Protein AF-A0A534XN29-F1 (afdb_monomer_lite)

Radius of gyration: 13.64 Å; chains: 1; bounding box: 28×29×39 Å

Sequence (103 aa):
MDLVVLIGLPASGKSSFHRARYAGTHVHVSKDLLGRAQRKNEKQMRLVEDALRSGRSVVVDNTNPRRADRAPLIEVARRLGATSTGILVTASIADCLRRNAAR

pLDDT: mean 93.31, std 5.64, range [70.94, 98.31]

Structure (mmCIF, N/CA/C/O backbone):
data_AF-A0A534XN29-F1
#
_entry.id   AF-A0A534XN29-F1
#
loop_
_atom_site.group_PDB
_atom_site.id
_atom_site.type_symbol
_atom_site.label_atom_id
_atom_site.label_alt_id
_atom_site.label_comp_id
_atom_site.label_asym_id
_atom_site.label_entity_id
_atom_site.label_seq_id
_atom_site.pdbx_PDB_ins_code
_atom_site.Cartn_x
_atom_site.Cartn_y
_atom_site.Cartn_z
_atom_site.occupancy
_atom_site.B_iso_or_equiv
_atom_site.auth_seq_id
_atom_site.auth_comp_id
_atom_site.auth_asym_id
_atom_site.auth_atom_id
_atom_site.pdbx_PDB_model_num
ATOM 1 N N . MET A 1 1 ? -12.086 -3.992 9.827 1.00 94.75 1 MET A N 1
ATOM 2 C CA . MET A 1 1 ? -11.443 -2.977 8.966 1.00 94.75 1 MET A CA 1
ATOM 3 C C . MET A 1 1 ? -10.076 -3.490 8.591 1.00 94.75 1 MET A C 1
ATOM 5 O O . MET A 1 1 ? -9.420 -4.052 9.462 1.00 94.75 1 MET A O 1
ATOM 9 N N . ASP A 1 2 ? -9.646 -3.251 7.356 1.00 97.00 2 ASP A N 1
ATOM 10 C CA . ASP A 1 2 ? -8.381 -3.777 6.844 1.00 97.00 2 ASP A CA 1
ATOM 11 C C . ASP A 1 2 ? -7.475 -2.659 6.319 1.00 97.00 2 ASP A C 1
ATOM 13 O O . ASP A 1 2 ? -7.933 -1.694 5.704 1.00 97.00 2 ASP A O 1
ATOM 17 N N . LEU A 1 3 ? -6.173 -2.819 6.534 1.00 98.31 3 LEU A N 1
ATOM 18 C CA . LEU A 1 3 ? -5.110 -2.081 5.869 1.00 98.31 3 LEU A CA 1
ATOM 19 C C . LEU A 1 3 ? -4.336 -3.048 4.971 1.00 98.31 3 LEU A C 1
ATOM 21 O O . LEU A 1 3 ? -3.585 -3.897 5.453 1.00 98.31 3 LEU A O 1
ATOM 25 N N . VAL A 1 4 ? -4.449 -2.865 3.662 1.00 98.19 4 VAL A N 1
ATOM 26 C CA . VAL A 1 4 ? -3.677 -3.607 2.665 1.00 98.19 4 VAL A CA 1
ATOM 27 C C . VAL A 1 4 ? -2.494 -2.762 2.203 1.00 98.19 4 VAL A C 1
ATOM 29 O O . VAL A 1 4 ? -2.660 -1.631 1.754 1.00 98.19 4 VAL A O 1
ATOM 32 N N . VAL A 1 5 ? -1.282 -3.306 2.266 1.00 97.62 5 VAL A N 1
ATOM 33 C CA . VAL A 1 5 ? -0.065 -2.659 1.758 1.00 97.62 5 VAL A CA 1
ATOM 34 C C . VAL A 1 5 ? 0.439 -3.444 0.555 1.00 97.62 5 VAL A C 1
ATOM 36 O O . VAL A 1 5 ? 0.934 -4.563 0.701 1.00 97.62 5 VAL A O 1
ATOM 39 N N . LEU A 1 6 ? 0.336 -2.854 -0.637 1.00 96.38 6 LEU A N 1
ATOM 40 C CA . LEU A 1 6 ? 0.930 -3.433 -1.839 1.00 96.38 6 LEU A CA 1
ATOM 41 C C . LEU A 1 6 ? 2.440 -3.169 -1.839 1.00 96.38 6 LEU A C 1
ATOM 43 O O . LEU A 1 6 ? 2.903 -2.083 -1.475 1.00 96.38 6 LEU A O 1
ATOM 47 N N . ILE A 1 7 ? 3.207 -4.187 -2.225 1.00 95.12 7 ILE A N 1
ATOM 48 C CA . ILE A 1 7 ? 4.671 -4.198 -2.229 1.00 95.12 7 ILE A CA 1
ATOM 49 C C . ILE A 1 7 ? 5.136 -4.712 -3.591 1.00 95.12 7 ILE A C 1
ATOM 51 O O . ILE A 1 7 ? 4.600 -5.690 -4.107 1.00 95.12 7 ILE A O 1
ATOM 55 N N . GLY A 1 8 ? 6.133 -4.066 -4.191 1.00 92.44 8 GLY A N 1
ATOM 56 C CA . GLY A 1 8 ? 6.719 -4.524 -5.454 1.00 92.44 8 GLY A CA 1
ATOM 57 C C . GLY 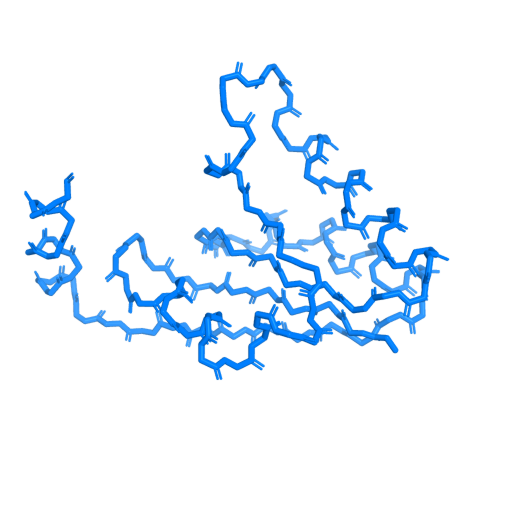A 1 8 ? 7.245 -3.393 -6.328 1.00 92.44 8 GLY A C 1
ATOM 58 O O . GLY A 1 8 ? 6.908 -2.220 -6.130 1.00 92.44 8 GLY A O 1
ATOM 59 N N . LEU A 1 9 ? 8.055 -3.749 -7.327 1.00 91.94 9 LEU A N 1
ATOM 60 C CA . LEU A 1 9 ? 8.690 -2.799 -8.246 1.00 91.94 9 LEU A CA 1
ATOM 61 C C . LEU A 1 9 ? 7.669 -1.902 -8.966 1.00 91.94 9 LEU A C 1
ATOM 63 O O . LEU A 1 9 ? 6.529 -2.322 -9.197 1.00 91.94 9 LEU A O 1
ATOM 67 N N . PRO A 1 10 ? 8.032 -0.666 -9.353 1.00 90.25 10 PRO A N 1
ATOM 68 C CA . PRO A 1 10 ? 7.253 0.087 -10.333 1.00 90.25 10 PRO A CA 1
ATOM 69 C C . PRO A 1 10 ? 6.936 -0.786 -11.556 1.00 90.25 10 PRO A C 1
ATOM 71 O O . PRO A 1 10 ? 7.728 -1.643 -11.936 1.00 90.25 10 PRO A O 1
ATOM 74 N N . ALA A 1 11 ? 5.739 -0.620 -12.120 1.00 90.81 11 ALA A N 1
ATOM 75 C CA . ALA A 1 11 ? 5.244 -1.424 -13.242 1.00 90.81 11 ALA A CA 1
ATOM 76 C C . ALA A 1 11 ? 5.145 -2.959 -13.014 1.00 90.81 11 ALA A C 1
ATOM 78 O O . ALA A 1 11 ? 4.842 -3.701 -13.953 1.00 90.81 11 ALA A O 1
ATOM 79 N N . SER A 1 12 ? 5.264 -3.450 -11.770 1.00 93.12 12 SER A N 1
ATOM 80 C CA . SER A 1 12 ? 5.050 -4.875 -11.456 1.00 93.12 12 SER A CA 1
ATOM 81 C C . SER A 1 12 ? 3.589 -5.336 -11.554 1.00 93.12 12 SER A C 1
ATOM 83 O O . SER A 1 12 ? 3.325 -6.532 -11.546 1.00 93.12 12 SER A O 1
ATOM 85 N N . GLY A 1 13 ? 2.636 -4.405 -11.677 1.00 92.62 13 GLY A N 1
ATOM 86 C CA . GLY A 1 13 ? 1.203 -4.702 -11.803 1.00 92.62 13 GLY A CA 1
ATOM 87 C C . GLY A 1 13 ? 0.353 -4.372 -10.572 1.00 92.62 13 GLY A C 1
ATOM 88 O O . GLY A 1 13 ? -0.853 -4.589 -10.610 1.00 92.62 13 GLY A O 1
ATOM 89 N N . LYS A 1 14 ? 0.933 -3.792 -9.510 1.00 93.44 14 LYS A N 1
ATOM 90 C CA . LYS A 1 14 ? 0.216 -3.424 -8.268 1.00 93.44 14 LYS A CA 1
ATOM 91 C C . LYS A 1 14 ? -1.073 -2.632 -8.498 1.00 93.44 14 LYS A C 1
ATOM 93 O O . LYS A 1 14 ? -2.120 -3.034 -8.009 1.00 93.44 14 LYS A O 1
ATOM 98 N N . SER A 1 15 ? -1.038 -1.571 -9.304 1.00 89.38 15 SER A N 1
ATOM 99 C CA . SER A 1 15 ? -2.236 -0.759 -9.561 1.00 89.38 15 SER A CA 1
ATOM 100 C C . SER A 1 15 ? -3.310 -1.513 -10.351 1.00 89.38 15 SER A C 1
ATOM 102 O O . SER A 1 15 ? -4.499 -1.267 -10.165 1.00 89.38 15 SER A O 1
ATOM 104 N N . SER A 1 16 ? -2.919 -2.458 -11.214 1.00 92.75 16 SER A N 1
ATOM 105 C CA . SER A 1 16 ? -3.873 -3.354 -11.882 1.00 92.75 16 SER A CA 1
ATOM 106 C C . SER A 1 16 ? -4.497 -4.330 -10.886 1.00 92.75 16 SER A C 1
ATOM 108 O O . SER A 1 16 ? -5.710 -4.514 -10.896 1.00 92.75 16 SER A O 1
ATOM 110 N N . PHE A 1 17 ? -3.691 -4.888 -9.981 1.00 94.62 17 PHE A N 1
ATOM 111 C CA . PHE A 1 17 ? -4.165 -5.748 -8.898 1.00 94.62 17 PHE A CA 1
ATOM 112 C C . PHE A 1 17 ? -5.126 -5.008 -7.954 1.00 94.62 17 PHE A C 1
ATOM 114 O O . PHE A 1 17 ? -6.195 -5.522 -7.634 1.00 94.62 17 PHE A O 1
ATOM 121 N N . HIS A 1 18 ? -4.800 -3.764 -7.588 1.00 94.69 18 HIS A N 1
ATOM 122 C CA . HIS A 1 18 ? -5.688 -2.874 -6.845 1.00 94.69 18 HIS A CA 1
ATOM 123 C C . HIS A 1 18 ? -7.053 -2.737 -7.528 1.00 94.69 18 HIS A C 1
ATOM 125 O O . HIS A 1 18 ? -8.081 -2.992 -6.903 1.00 94.69 18 HIS A O 1
ATOM 131 N N . ARG A 1 19 ? -7.071 -2.376 -8.818 1.00 94.12 19 ARG A N 1
ATOM 132 C CA . ARG A 1 19 ? -8.327 -2.206 -9.561 1.00 94.12 19 ARG A CA 1
ATOM 133 C C . ARG A 1 19 ? -9.163 -3.481 -9.585 1.00 94.12 19 ARG A C 1
ATOM 135 O O . ARG A 1 19 ? -10.369 -3.405 -9.397 1.00 94.12 19 ARG A O 1
ATOM 142 N N . ALA A 1 20 ? -8.520 -4.632 -9.769 1.00 95.94 20 ALA A N 1
ATOM 143 C CA . ALA A 1 20 ? -9.206 -5.916 -9.844 1.00 95.94 20 ALA A CA 1
ATOM 144 C C . ALA A 1 20 ? -9.801 -6.376 -8.502 1.00 95.94 20 ALA A C 1
ATOM 146 O O . ALA A 1 20 ? -10.793 -7.101 -8.501 1.00 95.94 20 ALA A O 1
ATOM 147 N N . ARG A 1 21 ? -9.202 -6.000 -7.362 1.00 96.00 21 ARG A N 1
ATOM 148 C CA . ARG A 1 21 ? -9.566 -6.579 -6.056 1.00 96.00 21 ARG A CA 1
ATOM 149 C C . ARG A 1 21 ? -10.151 -5.600 -5.042 1.00 96.00 21 ARG A C 1
ATOM 151 O O . ARG A 1 21 ? -10.877 -6.041 -4.154 1.00 96.00 21 ARG A O 1
ATOM 158 N N . TYR A 1 22 ? -9.850 -4.307 -5.165 1.00 96.38 22 TYR A N 1
ATOM 159 C CA . TYR A 1 22 ? -10.044 -3.340 -4.081 1.00 96.38 22 TYR A CA 1
ATOM 160 C C . TYR A 1 22 ? -10.719 -2.018 -4.469 1.00 96.38 22 TYR A C 1
ATOM 162 O O . TYR A 1 22 ? -11.198 -1.331 -3.573 1.00 96.38 22 TYR A O 1
ATOM 170 N N . ALA A 1 23 ? -10.832 -1.671 -5.757 1.00 93.38 23 ALA A N 1
ATOM 171 C CA . ALA A 1 23 ? -11.344 -0.359 -6.188 1.00 93.38 23 ALA A CA 1
ATOM 172 C C . ALA A 1 23 ? -12.764 -0.003 -5.696 1.00 93.38 23 ALA A C 1
ATOM 174 O O . ALA A 1 23 ? -13.089 1.176 -5.613 1.00 93.38 23 ALA A O 1
ATOM 175 N N . GLY A 1 24 ? -13.596 -0.995 -5.363 1.00 94.25 24 GLY A N 1
ATOM 176 C CA . GLY A 1 24 ? -14.941 -0.786 -4.808 1.00 94.25 24 GLY A CA 1
ATOM 177 C C . GLY A 1 24 ? -15.072 -1.059 -3.308 1.00 94.25 24 GLY A C 1
ATOM 178 O O . GLY A 1 24 ? -16.152 -0.887 -2.756 1.00 94.25 24 GLY A O 1
ATOM 179 N N . THR A 1 25 ? -14.011 -1.522 -2.643 1.00 96.25 25 THR A N 1
ATOM 180 C CA . THR A 1 25 ? -14.082 -2.009 -1.252 1.00 96.25 25 THR A CA 1
ATOM 181 C C . THR A 1 25 ? -13.120 -1.299 -0.310 1.00 96.25 25 THR A C 1
ATOM 183 O O . THR A 1 25 ? -13.348 -1.292 0.896 1.00 96.25 25 THR A O 1
ATOM 186 N N . HIS A 1 26 ? -12.042 -0.712 -0.834 1.00 97.81 26 HIS A N 1
ATOM 187 C CA . HIS A 1 26 ? -11.026 -0.031 -0.042 1.00 97.81 26 HIS A CA 1
ATOM 188 C C . HIS A 1 26 ? -10.799 1.379 -0.574 1.00 97.81 26 HIS A C 1
ATOM 190 O O . HIS A 1 26 ? -10.804 1.622 -1.780 1.00 97.81 26 HIS A O 1
ATOM 196 N N . VAL A 1 27 ? -10.520 2.309 0.334 1.00 97.00 27 VAL A N 1
ATOM 197 C CA . VAL A 1 27 ? -10.007 3.626 -0.037 1.00 97.00 27 VAL A CA 1
ATOM 198 C C . VAL A 1 27 ? -8.607 3.449 -0.622 1.00 97.00 27 VAL A C 1
ATOM 200 O O . VAL A 1 27 ? -7.707 2.930 0.044 1.00 97.00 27 VAL A O 1
ATOM 203 N N . HIS A 1 28 ? -8.418 3.884 -1.866 1.00 96.62 28 HIS A N 1
ATOM 204 C CA . HIS A 1 28 ? -7.123 3.836 -2.542 1.00 96.62 28 HIS A CA 1
ATOM 205 C C . HIS A 1 28 ? -6.247 5.013 -2.119 1.00 96.62 28 HIS A C 1
ATOM 207 O O . HIS A 1 28 ? -6.592 6.171 -2.346 1.00 96.62 28 HIS A O 1
ATOM 213 N N . VAL A 1 29 ? -5.088 4.719 -1.531 1.00 95.50 29 VAL A N 1
ATOM 214 C CA . VAL A 1 29 ? -4.092 5.726 -1.160 1.00 95.50 29 VAL A CA 1
ATOM 215 C C . VAL A 1 29 ? -2.778 5.432 -1.883 1.00 95.50 29 VAL A C 1
ATOM 217 O O . VAL A 1 29 ? -2.171 4.377 -1.712 1.00 95.50 29 VAL A O 1
ATOM 220 N N . SER A 1 30 ? -2.299 6.389 -2.676 1.00 92.31 30 SER A N 1
ATOM 221 C CA . SER A 1 30 ? -1.020 6.296 -3.389 1.00 92.31 30 SER A CA 1
ATOM 222 C C . SER A 1 30 ? -0.347 7.662 -3.460 1.00 92.31 30 SER A C 1
ATOM 224 O O . SER A 1 30 ? -1.013 8.670 -3.694 1.00 92.31 30 SER A O 1
ATOM 226 N N . LYS A 1 31 ? 0.980 7.713 -3.286 1.00 88.81 31 LYS A N 1
ATOM 227 C CA . LYS A 1 31 ? 1.767 8.958 -3.379 1.00 88.81 31 LYS A CA 1
ATOM 228 C C . LYS A 1 31 ? 1.783 9.540 -4.789 1.00 88.81 31 LYS A C 1
ATOM 230 O O . LYS A 1 31 ? 2.035 10.742 -4.933 1.00 88.81 31 LYS A O 1
ATOM 235 N N . ASP A 1 32 ? 1.507 8.713 -5.793 1.00 85.94 32 ASP A N 1
ATOM 236 C CA . ASP A 1 32 ? 1.413 9.126 -7.193 1.00 85.94 32 ASP A CA 1
ATOM 237 C C . ASP A 1 32 ? 0.167 9.997 -7.414 1.00 85.94 32 ASP A C 1
ATOM 239 O O . ASP A 1 32 ? 0.214 10.971 -8.162 1.00 85.94 32 ASP A O 1
ATOM 243 N N . LEU A 1 33 ? -0.909 9.742 -6.658 1.00 86.19 33 LEU A N 1
ATOM 244 C CA . LEU A 1 33 ? -2.145 10.532 -6.685 1.00 86.19 33 LEU A CA 1
ATOM 245 C C . LEU A 1 33 ? -2.048 11.845 -5.887 1.00 86.19 33 LEU A C 1
ATOM 247 O O . LEU A 1 33 ? -2.917 12.705 -5.998 1.00 86.19 33 LEU A O 1
ATOM 251 N N . LEU A 1 34 ? -0.997 12.034 -5.078 1.00 83.62 34 LEU A N 1
ATOM 252 C CA . LEU A 1 34 ? -0.843 13.215 -4.214 1.00 83.62 34 LEU A CA 1
ATOM 253 C C . LEU A 1 34 ? -0.174 14.420 -4.906 1.00 83.62 34 LEU A C 1
ATOM 255 O O . LEU A 1 34 ? 0.062 15.436 -4.247 1.00 83.62 34 LEU A O 1
ATOM 259 N N . GLY A 1 35 ? 0.136 14.340 -6.206 1.00 76.75 35 GLY A N 1
ATOM 260 C CA . GLY A 1 35 ? 0.724 15.446 -6.979 1.00 76.75 35 GLY A CA 1
ATOM 261 C C . GLY A 1 35 ? 2.105 15.881 -6.467 1.00 76.75 35 GLY A C 1
ATOM 262 O O . GLY A 1 35 ? 2.833 15.076 -5.895 1.00 76.75 35 GLY A O 1
ATOM 263 N N . ARG A 1 36 ? 2.503 17.151 -6.643 1.00 76.00 36 ARG A N 1
ATOM 264 C CA . ARG A 1 36 ? 3.766 17.721 -6.104 1.00 76.00 36 ARG A CA 1
ATOM 265 C C . ARG A 1 36 ? 3.617 18.269 -4.675 1.00 76.00 36 ARG A C 1
ATOM 267 O O . ARG A 1 36 ? 4.186 19.302 -4.338 1.00 76.00 36 ARG A O 1
ATOM 274 N N . ALA A 1 37 ? 2.826 17.612 -3.831 1.00 72.56 37 ALA A N 1
ATOM 275 C CA . ALA A 1 37 ? 2.648 18.065 -2.456 1.00 72.56 37 ALA A CA 1
ATOM 276 C C . ALA A 1 37 ? 3.973 18.023 -1.672 1.00 72.56 37 ALA A C 1
ATOM 278 O O . ALA A 1 37 ? 4.678 17.009 -1.679 1.00 72.56 37 ALA A O 1
ATOM 279 N N . GLN A 1 38 ? 4.264 19.099 -0.937 1.00 70.94 38 GLN A N 1
ATOM 280 C CA . GLN A 1 38 ? 5.227 19.054 0.162 1.00 70.94 38 GLN A CA 1
ATOM 281 C C . GLN A 1 38 ? 4.756 17.999 1.176 1.00 70.94 38 GLN A C 1
ATOM 283 O O . GLN A 1 38 ? 3.555 17.856 1.409 1.00 70.94 38 GLN A O 1
ATOM 288 N N . ARG A 1 39 ? 5.687 17.240 1.769 1.00 86.19 39 ARG A N 1
ATOM 289 C CA . ARG A 1 39 ? 5.388 16.261 2.837 1.00 86.19 39 ARG A CA 1
ATOM 290 C C . ARG A 1 39 ? 4.397 15.147 2.436 1.00 86.19 39 ARG A C 1
ATOM 292 O O . ARG A 1 39 ? 3.512 14.771 3.204 1.00 86.19 39 ARG A O 1
ATOM 299 N N . LYS A 1 40 ? 4.572 14.547 1.247 1.00 88.50 40 LYS A N 1
ATOM 300 C CA . LYS A 1 40 ? 3.736 13.423 0.750 1.00 88.50 40 LYS A CA 1
ATOM 301 C C . LYS A 1 40 ? 3.538 12.289 1.760 1.00 88.50 40 LYS A C 1
ATOM 303 O O . LYS A 1 40 ? 2.459 11.707 1.813 1.00 88.50 40 LYS A O 1
ATOM 308 N N . ASN A 1 41 ? 4.573 11.970 2.538 1.00 89.19 41 ASN A N 1
ATOM 309 C CA . ASN A 1 41 ? 4.509 10.918 3.551 1.00 89.19 41 ASN A CA 1
ATOM 310 C C . ASN A 1 41 ? 3.476 11.250 4.634 1.00 89.19 41 ASN A C 1
ATOM 312 O O . ASN A 1 41 ? 2.617 10.425 4.918 1.00 89.19 41 ASN A O 1
ATOM 316 N N . GLU A 1 42 ? 3.507 12.467 5.178 1.00 91.81 42 GLU A N 1
ATOM 317 C CA . GLU A 1 42 ? 2.543 12.907 6.192 1.00 91.81 42 GLU A CA 1
ATOM 318 C C . GLU A 1 42 ? 1.119 12.915 5.638 1.00 91.81 42 GLU A C 1
ATOM 320 O O . GLU A 1 42 ? 0.198 12.437 6.294 1.00 91.81 42 GLU A O 1
ATOM 325 N N . LYS A 1 43 ? 0.934 13.407 4.406 1.00 92.94 43 LYS A N 1
ATOM 326 C CA . LYS A 1 43 ? -0.387 13.431 3.765 1.00 92.94 43 LYS A CA 1
ATOM 327 C C . LYS A 1 43 ? -0.938 12.021 3.546 1.00 92.94 43 LYS A C 1
ATOM 329 O O . LYS A 1 43 ? -2.106 11.782 3.827 1.00 92.94 43 LYS A O 1
ATOM 334 N N . GLN A 1 44 ? -0.103 11.084 3.095 1.00 95.25 44 GLN A N 1
ATOM 335 C CA . GLN A 1 44 ? -0.488 9.678 2.990 1.00 95.25 44 GLN A CA 1
ATOM 336 C C . GLN A 1 44 ? -0.923 9.121 4.348 1.00 95.25 44 GLN A C 1
ATOM 338 O O . GLN A 1 44 ? -1.971 8.491 4.430 1.00 95.25 44 GLN A O 1
ATOM 343 N N . MET A 1 45 ? -0.128 9.346 5.398 1.00 96.00 45 MET A N 1
ATOM 344 C CA . MET A 1 45 ? -0.438 8.830 6.732 1.00 96.00 45 MET A CA 1
ATOM 345 C C . MET A 1 45 ? -1.765 9.377 7.258 1.00 96.00 45 MET A C 1
ATOM 347 O O . MET A 1 45 ? -2.565 8.597 7.766 1.00 96.00 45 MET A O 1
ATOM 351 N N . ARG A 1 46 ? -2.036 10.674 7.060 1.00 95.94 46 ARG A N 1
ATOM 352 C CA . ARG A 1 46 ? -3.327 11.284 7.418 1.00 95.94 46 ARG A CA 1
ATOM 353 C C . ARG A 1 46 ? -4.487 10.634 6.670 1.00 95.94 46 ARG A C 1
ATOM 355 O O . ARG A 1 46 ? -5.440 10.217 7.304 1.00 95.94 46 ARG A O 1
ATOM 362 N N . LEU A 1 47 ? -4.374 10.452 5.352 1.00 96.88 47 LEU A N 1
ATOM 363 C CA . LEU A 1 47 ? -5.427 9.805 4.557 1.00 96.88 47 LEU A CA 1
ATOM 364 C C . LEU A 1 47 ? -5.717 8.369 5.010 1.00 96.88 47 LEU A C 1
ATOM 366 O O . LEU A 1 47 ? -6.876 7.964 5.054 1.00 96.88 47 LEU A O 1
ATOM 370 N N . VAL A 1 48 ? -4.675 7.604 5.347 1.00 97.75 48 VAL A N 1
ATOM 371 C CA . VAL A 1 48 ? -4.824 6.241 5.878 1.00 97.75 48 VAL A CA 1
ATOM 372 C C . VAL A 1 48 ? -5.527 6.273 7.234 1.00 97.75 48 VAL A C 1
ATOM 374 O O . VAL A 1 48 ? -6.489 5.539 7.443 1.00 97.75 48 VAL A O 1
ATOM 377 N N . GLU A 1 49 ? -5.070 7.130 8.145 1.00 98.06 49 GLU A N 1
ATOM 378 C CA . GLU A 1 49 ? -5.641 7.257 9.484 1.00 98.06 49 GLU A CA 1
ATOM 379 C C . GLU A 1 49 ? -7.098 7.733 9.455 1.00 98.06 49 GLU A C 1
ATOM 381 O O . GLU A 1 49 ? -7.939 7.130 10.116 1.00 98.06 49 GLU A O 1
ATOM 386 N N . ASP A 1 50 ? -7.418 8.758 8.667 1.00 98.12 50 ASP A N 1
ATOM 387 C CA . ASP A 1 50 ? -8.772 9.302 8.553 1.00 98.12 50 ASP A CA 1
ATOM 388 C C . ASP A 1 50 ? -9.741 8.264 7.971 1.00 98.12 50 ASP A C 1
ATOM 390 O O . ASP A 1 50 ? -10.863 8.106 8.457 1.00 98.12 50 ASP A O 1
ATOM 394 N N . ALA A 1 51 ? -9.306 7.504 6.961 1.00 97.88 51 ALA A N 1
ATOM 395 C CA . ALA A 1 51 ? -10.113 6.434 6.389 1.00 97.88 51 ALA A CA 1
ATOM 396 C C . ALA A 1 51 ? -10.396 5.326 7.418 1.00 97.88 51 ALA A C 1
ATOM 398 O O . ALA A 1 51 ? -11.562 4.979 7.621 1.00 97.88 51 ALA A O 1
ATOM 399 N N . LEU A 1 52 ? -9.372 4.855 8.134 1.00 98.19 52 LEU A N 1
ATOM 400 C CA . LEU A 1 52 ? -9.540 3.838 9.174 1.00 98.19 52 LEU A CA 1
ATOM 401 C C . LEU A 1 52 ? -10.399 4.343 10.346 1.00 98.19 52 LEU A C 1
ATOM 403 O O . LEU A 1 52 ? -11.300 3.638 10.785 1.00 98.19 52 LEU A O 1
ATOM 407 N N . ARG A 1 53 ? -10.210 5.585 10.813 1.00 98.06 53 ARG A N 1
ATOM 408 C CA . ARG A 1 53 ? -11.071 6.196 11.848 1.00 98.06 53 ARG A CA 1
ATOM 409 C C . ARG A 1 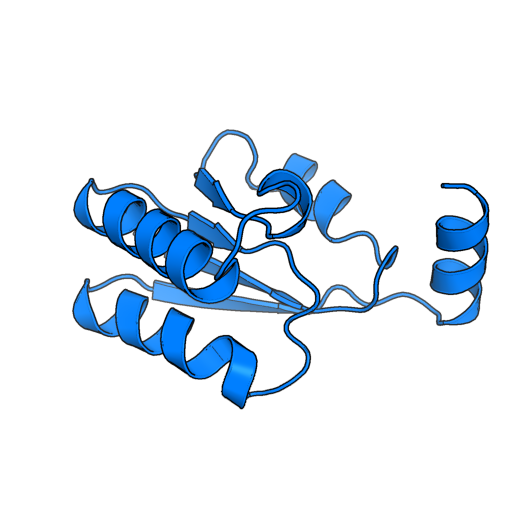53 ? -12.534 6.274 11.418 1.00 98.06 53 ARG A C 1
ATOM 411 O O . ARG A 1 53 ? -13.421 6.129 12.249 1.00 98.06 53 ARG A O 1
ATOM 418 N N . SER A 1 54 ? -12.784 6.478 10.126 1.00 97.38 54 SER A N 1
ATOM 419 C CA . SER A 1 54 ? -14.136 6.507 9.555 1.00 97.38 54 SER A CA 1
ATOM 420 C C . SER A 1 54 ? -14.746 5.124 9.285 1.00 97.38 54 SER A C 1
ATOM 422 O O . SER A 1 54 ? -15.764 5.039 8.604 1.00 97.38 54 SER A O 1
ATOM 424 N N . GLY A 1 55 ? -14.134 4.032 9.756 1.00 97.12 55 GLY A N 1
ATOM 425 C CA . GLY A 1 55 ? -14.674 2.684 9.561 1.00 97.12 55 GLY A CA 1
ATOM 426 C C . GLY A 1 55 ? -14.336 2.043 8.209 1.00 97.12 55 GLY A C 1
ATOM 427 O O . GLY A 1 55 ? -14.811 0.945 7.922 1.00 97.12 55 GLY A O 1
ATOM 428 N N . ARG A 1 56 ? -13.545 2.704 7.352 1.00 98.12 56 ARG A N 1
ATOM 429 C CA . ARG A 1 56 ? -13.279 2.260 5.974 1.00 98.12 56 ARG A CA 1
ATOM 430 C C . ARG A 1 56 ? -11.948 1.527 5.870 1.00 98.12 56 ARG A C 1
ATOM 432 O O . ARG A 1 56 ? -10.934 2.003 6.373 1.00 98.12 56 ARG A O 1
ATOM 439 N N . SER A 1 57 ? -11.937 0.404 5.154 1.00 98.31 57 SER A N 1
ATOM 440 C CA . SER A 1 57 ? -10.700 -0.300 4.804 1.00 98.31 57 SER A CA 1
ATOM 441 C C . SER A 1 57 ? -9.879 0.493 3.781 1.00 98.31 57 SER A C 1
ATOM 443 O O . SER A 1 57 ? -10.420 1.264 2.985 1.00 98.31 57 SER A O 1
ATOM 445 N N . VAL A 1 58 ? -8.559 0.307 3.793 1.00 98.31 58 VAL A N 1
ATOM 446 C CA . VAL A 1 58 ? -7.603 1.109 3.017 1.00 98.31 58 VAL A CA 1
ATOM 447 C C . VAL A 1 58 ? -6.616 0.215 2.289 1.00 98.31 58 VAL A C 1
ATOM 449 O O . VAL A 1 58 ? -6.138 -0.774 2.837 1.00 98.31 58 VAL A O 1
ATOM 452 N N . VAL A 1 59 ? -6.257 0.600 1.069 1.00 98.00 59 VAL A N 1
ATOM 453 C CA . VAL A 1 59 ? -5.179 -0.021 0.298 1.00 98.00 59 VAL A CA 1
ATOM 454 C C . VAL A 1 59 ? -4.127 1.019 -0.071 1.00 98.00 59 VAL A C 1
ATOM 456 O O . VAL A 1 59 ? -4.422 2.037 -0.698 1.00 98.00 59 VAL A O 1
ATOM 459 N N . VAL A 1 60 ? -2.881 0.756 0.321 1.00 96.94 60 VAL A N 1
ATOM 460 C CA . VAL A 1 60 ? -1.723 1.604 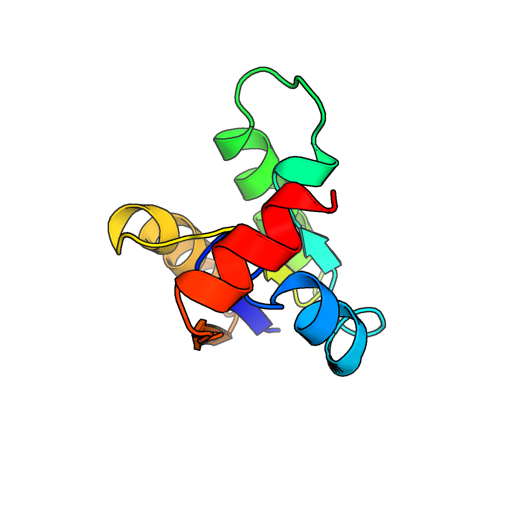0.037 1.00 96.94 60 VAL A CA 1
ATOM 461 C C . VAL A 1 60 ? -0.950 1.035 -1.151 1.00 96.94 60 VAL A C 1
ATOM 463 O O . VAL A 1 60 ? -0.269 0.015 -1.025 1.00 96.94 60 VAL A O 1
ATOM 466 N N . ASP A 1 61 ? -1.027 1.715 -2.295 1.00 92.19 61 ASP A N 1
ATOM 467 C CA . ASP A 1 61 ? -0.364 1.336 -3.551 1.00 92.19 61 ASP A CA 1
ATOM 468 C C . ASP A 1 61 ? 0.860 2.224 -3.811 1.00 92.19 61 ASP A C 1
ATOM 470 O O . ASP A 1 61 ? 0.801 3.225 -4.525 1.00 92.19 61 ASP A O 1
ATOM 474 N N . ASN A 1 62 ? 1.979 1.856 -3.189 1.00 87.75 62 ASN A N 1
ATOM 475 C CA . ASN A 1 62 ? 3.308 2.378 -3.503 1.00 87.75 62 ASN A CA 1
ATOM 476 C C . ASN A 1 62 ? 4.283 1.196 -3.620 1.00 87.75 62 ASN A C 1
ATOM 478 O O . ASN A 1 62 ? 3.895 0.036 -3.524 1.00 87.75 62 ASN A O 1
ATOM 482 N N . THR A 1 63 ? 5.576 1.458 -3.806 1.00 83.25 63 THR A N 1
ATOM 483 C CA . THR A 1 63 ? 6.594 0.394 -3.848 1.00 83.25 63 THR A CA 1
ATOM 484 C C . THR A 1 63 ? 6.806 -0.296 -2.494 1.00 83.25 63 THR A C 1
ATOM 486 O O . THR A 1 63 ? 6.943 -1.517 -2.456 1.00 83.25 63 THR A O 1
ATOM 489 N N . ASN A 1 64 ? 6.825 0.472 -1.396 1.00 83.88 64 ASN A N 1
ATOM 490 C CA . ASN A 1 64 ? 6.972 0.016 -0.003 1.00 83.88 64 ASN A CA 1
ATOM 491 C C . ASN A 1 64 ? 8.049 -1.076 0.237 1.00 83.88 64 ASN A C 1
ATOM 493 O O . ASN A 1 64 ? 7.770 -2.064 0.930 1.00 83.88 64 ASN A O 1
ATOM 497 N N . PRO A 1 65 ? 9.276 -0.944 -0.312 1.00 83.19 65 PRO A N 1
ATOM 498 C CA . PRO A 1 65 ? 10.243 -2.041 -0.315 1.00 83.19 65 PRO A CA 1
ATOM 499 C C . PRO A 1 65 ? 10.802 -2.338 1.083 1.00 83.19 65 PRO A C 1
ATOM 501 O O . PRO A 1 65 ? 10.974 -3.503 1.450 1.00 83.19 65 PRO A O 1
ATOM 504 N N . ARG A 1 66 ? 11.039 -1.312 1.913 1.00 90.81 66 ARG A N 1
ATOM 505 C CA . ARG A 1 66 ? 11.702 -1.483 3.214 1.00 90.81 66 ARG A CA 1
ATOM 506 C C . ARG A 1 66 ? 10.692 -1.696 4.333 1.00 90.81 66 ARG A C 1
ATOM 508 O O . ARG A 1 66 ? 9.596 -1.143 4.321 1.00 90.81 66 ARG A O 1
ATOM 515 N N . ARG A 1 67 ? 11.104 -2.441 5.364 1.00 93.12 67 ARG A N 1
ATOM 516 C CA . ARG A 1 67 ? 10.325 -2.595 6.608 1.00 93.12 67 ARG A CA 1
ATOM 517 C C . ARG A 1 67 ? 10.006 -1.237 7.243 1.00 93.12 67 ARG A C 1
ATOM 519 O O . ARG A 1 67 ? 8.865 -1.017 7.628 1.00 93.12 67 ARG A O 1
ATOM 526 N N . ALA A 1 68 ? 10.974 -0.319 7.254 1.00 93.19 68 ALA A N 1
ATOM 527 C CA . ALA A 1 68 ? 10.811 1.035 7.784 1.00 93.19 68 ALA A CA 1
ATOM 528 C C . ALA A 1 68 ? 9.736 1.860 7.050 1.00 93.19 68 ALA A C 1
ATOM 530 O O . ALA A 1 68 ? 9.067 2.670 7.677 1.00 93.19 68 ALA A O 1
ATOM 531 N N . ASP A 1 69 ? 9.513 1.620 5.752 1.00 90.69 69 ASP A N 1
ATOM 532 C CA . ASP A 1 69 ? 8.457 2.315 4.999 1.00 90.69 69 ASP A CA 1
ATOM 533 C C . ASP A 1 69 ? 7.054 1.813 5.389 1.00 90.69 69 ASP A C 1
ATOM 535 O O . ASP A 1 69 ? 6.071 2.542 5.267 1.00 90.69 69 ASP A O 1
ATOM 539 N N . ARG A 1 70 ? 6.957 0.558 5.853 1.00 94.81 70 ARG A N 1
ATOM 540 C CA . ARG A 1 70 ? 5.693 -0.107 6.209 1.00 94.81 70 ARG A CA 1
ATOM 541 C C . ARG A 1 70 ? 5.344 0.018 7.687 1.00 94.81 70 ARG A C 1
ATOM 543 O O . ARG A 1 70 ? 4.163 0.001 8.017 1.00 94.81 70 ARG A O 1
ATOM 550 N N . ALA A 1 71 ? 6.341 0.136 8.561 1.00 96.25 71 ALA A N 1
ATOM 551 C CA . ALA A 1 71 ? 6.139 0.157 10.008 1.00 96.25 71 ALA A CA 1
ATOM 552 C C . ALA A 1 71 ? 5.118 1.222 10.468 1.00 96.25 71 ALA A C 1
ATOM 554 O O . ALA A 1 71 ? 4.1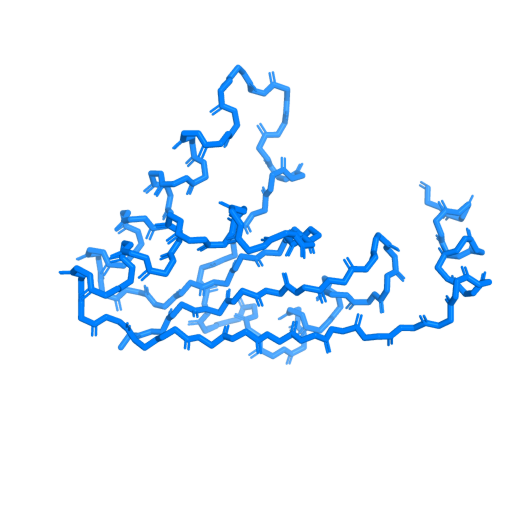91 0.837 11.179 1.00 96.25 71 ALA A O 1
ATOM 555 N N . PRO A 1 72 ? 5.164 2.487 9.996 1.00 96.19 72 PRO A N 1
ATOM 556 C CA . PRO A 1 72 ? 4.186 3.496 10.412 1.00 96.19 72 PRO A CA 1
ATOM 557 C C . PRO A 1 72 ? 2.749 3.156 9.996 1.00 96.19 72 PRO A C 1
ATOM 559 O O . PRO A 1 72 ? 1.803 3.430 10.727 1.00 96.19 72 PRO A O 1
ATOM 562 N N . LEU A 1 73 ? 2.571 2.536 8.824 1.00 97.06 73 LEU A N 1
ATOM 563 C CA . LEU A 1 73 ? 1.257 2.110 8.334 1.00 97.06 73 LEU A CA 1
ATOM 564 C C . LEU A 1 73 ? 0.677 1.005 9.226 1.00 97.06 73 LEU A C 1
ATOM 566 O O . LEU A 1 73 ? -0.463 1.102 9.673 1.00 97.06 73 LEU A O 1
ATOM 570 N N . ILE A 1 74 ? 1.490 -0.014 9.518 1.00 97.38 74 ILE A N 1
ATOM 571 C CA . ILE A 1 74 ? 1.111 -1.143 10.378 1.00 97.38 74 ILE A CA 1
ATOM 572 C C . ILE A 1 74 ? 0.782 -0.653 11.792 1.00 97.38 74 ILE A C 1
ATOM 574 O O . ILE A 1 74 ? -0.184 -1.108 12.399 1.00 97.38 74 ILE A O 1
ATOM 578 N N . GLU A 1 75 ? 1.556 0.297 12.315 1.00 97.94 75 GLU A N 1
ATOM 579 C CA . GLU A 1 75 ? 1.315 0.874 13.634 1.00 97.94 75 GLU A CA 1
ATOM 580 C C . GLU A 1 75 ? -0.029 1.608 13.713 1.00 97.94 75 GLU A C 1
ATOM 582 O O . GLU A 1 75 ? -0.778 1.405 14.671 1.00 97.94 75 GLU A O 1
ATOM 587 N N . VAL A 1 76 ? -0.369 2.411 12.698 1.00 97.75 76 VAL A N 1
ATOM 588 C CA . VAL A 1 76 ? -1.673 3.087 12.624 1.00 97.75 76 VAL A CA 1
ATOM 589 C C . VAL A 1 76 ? -2.815 2.076 12.565 1.00 97.75 76 VAL A C 1
ATOM 591 O O . VAL A 1 76 ? -3.775 2.213 13.321 1.00 97.75 76 VAL A O 1
ATOM 594 N N . ALA A 1 77 ? -2.708 1.039 11.730 1.00 97.94 77 ALA A N 1
ATOM 595 C CA . ALA A 1 77 ? -3.726 -0.008 11.665 1.00 97.94 77 ALA A CA 1
ATOM 596 C C . ALA A 1 77 ? -3.898 -0.722 13.009 1.00 97.94 77 ALA A C 1
ATOM 598 O O . ALA A 1 77 ? -5.020 -0.835 13.494 1.00 97.94 77 ALA A O 1
ATOM 599 N N . ARG A 1 78 ? -2.795 -1.104 13.666 1.00 98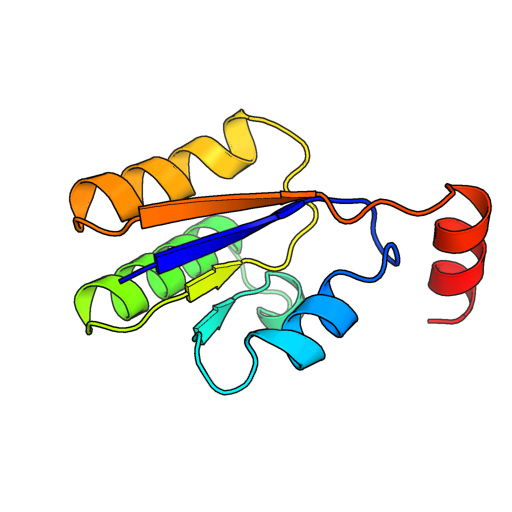.00 78 ARG A N 1
ATOM 600 C CA . ARG A 1 78 ? -2.823 -1.727 14.997 1.00 98.00 78 ARG A CA 1
ATOM 601 C C . ARG A 1 78 ? -3.513 -0.833 16.027 1.00 98.00 78 ARG A C 1
ATOM 603 O O . ARG A 1 78 ? -4.364 -1.311 16.770 1.00 98.00 78 ARG A O 1
ATOM 610 N N . ARG A 1 79 ? -3.167 0.457 16.072 1.00 98.12 79 ARG A N 1
ATOM 611 C CA . ARG A 1 79 ? -3.765 1.427 17.006 1.00 98.12 79 ARG A CA 1
ATOM 612 C C . ARG A 1 79 ? -5.269 1.602 16.787 1.00 98.12 79 ARG A C 1
ATOM 614 O O . ARG A 1 79 ? -5.984 1.863 17.745 1.00 98.12 79 ARG A O 1
ATOM 621 N N . LEU A 1 80 ? -5.736 1.467 15.548 1.00 98.12 80 LEU A N 1
ATOM 622 C CA . LEU A 1 80 ? -7.145 1.618 15.174 1.00 98.12 80 LEU A CA 1
ATOM 623 C C . LEU A 1 80 ? -7.895 0.277 15.083 1.00 98.12 80 LEU A C 1
ATOM 625 O O . LEU A 1 80 ? -9.024 0.246 14.601 1.00 98.12 80 LEU A O 1
ATOM 629 N N . GLY A 1 81 ? -7.287 -0.831 15.523 1.00 97.81 81 GLY A N 1
ATOM 630 C CA . GLY A 1 81 ? -7.920 -2.153 15.519 1.00 97.81 81 GLY A CA 1
ATOM 631 C C . GLY A 1 81 ? -8.162 -2.742 14.122 1.00 97.81 81 GLY A C 1
ATOM 632 O O . GLY A 1 81 ? -9.043 -3.583 13.957 1.00 97.81 81 GLY A O 1
ATOM 633 N N . ALA A 1 82 ? -7.416 -2.299 13.108 1.00 98.25 82 ALA A N 1
ATOM 634 C CA . ALA A 1 82 ? -7.501 -2.816 11.746 1.00 98.25 82 ALA A CA 1
ATOM 635 C C . ALA A 1 82 ? -6.489 -3.945 11.491 1.00 98.25 82 ALA A C 1
ATOM 637 O O . ALA A 1 82 ? -5.330 -3.880 11.914 1.00 98.25 82 ALA A O 1
ATOM 638 N N . THR A 1 83 ? -6.905 -4.957 10.731 1.00 98.31 83 THR A N 1
ATOM 639 C CA . THR A 1 83 ? -6.029 -6.049 10.289 1.00 98.31 83 THR A CA 1
ATOM 640 C C . THR A 1 83 ? -5.053 -5.532 9.237 1.00 98.31 83 THR A C 1
ATOM 642 O O . THR A 1 83 ? -5.458 -4.890 8.273 1.00 98.31 83 THR A O 1
ATOM 645 N N . SER A 1 84 ? -3.757 -5.806 9.396 1.00 97.69 84 SER A N 1
ATOM 646 C CA . SER A 1 84 ? -2.736 -5.415 8.414 1.00 97.69 84 SER A CA 1
ATOM 647 C C . SER A 1 84 ? -2.371 -6.587 7.504 1.00 97.69 84 SER A C 1
ATOM 649 O O . SER A 1 84 ? -1.956 -7.638 7.986 1.00 97.69 84 SER A O 1
ATOM 651 N N . THR A 1 85 ? -2.450 -6.398 6.186 1.00 97.69 85 THR A N 1
ATOM 652 C CA . THR A 1 85 ? -2.087 -7.409 5.182 1.00 97.69 85 THR A CA 1
ATOM 653 C C . THR A 1 85 ? -1.069 -6.845 4.195 1.00 97.69 85 THR A C 1
ATOM 655 O O . THR A 1 85 ? -1.295 -5.811 3.571 1.00 97.69 85 THR A O 1
ATOM 658 N N . GLY A 1 86 ? 0.065 -7.526 4.030 1.00 96.50 86 GLY A N 1
ATOM 659 C CA . GLY A 1 86 ? 1.065 -7.190 3.014 1.00 96.50 86 GLY A CA 1
ATOM 660 C C . GLY A 1 86 ? 0.925 -8.088 1.790 1.00 96.50 86 GLY A C 1
ATOM 661 O O . GLY A 1 86 ? 0.919 -9.306 1.936 1.00 96.50 86 GLY A O 1
ATOM 662 N N . ILE A 1 87 ? 0.854 -7.504 0.592 1.00 96.62 87 ILE A N 1
ATOM 663 C CA . ILE A 1 87 ? 0.767 -8.260 -0.665 1.00 96.62 87 ILE A CA 1
ATOM 664 C C . ILE A 1 87 ? 1.963 -7.916 -1.543 1.00 96.62 87 ILE A C 1
ATOM 666 O O . ILE A 1 87 ? 2.101 -6.785 -2.013 1.00 96.62 87 ILE A O 1
ATOM 670 N N . LEU A 1 88 ? 2.821 -8.908 -1.777 1.00 95.38 88 LEU A N 1
ATOM 671 C CA . LEU A 1 88 ? 3.935 -8.797 -2.707 1.00 95.38 88 LEU A CA 1
ATOM 672 C C . LEU A 1 88 ? 3.460 -9.126 -4.126 1.00 95.38 88 LEU A C 1
ATOM 674 O O . LEU A 1 88 ? 3.069 -10.252 -4.412 1.00 95.38 88 LEU A O 1
ATOM 678 N N . VAL A 1 89 ? 3.535 -8.144 -5.022 1.00 94.12 89 VAL A N 1
ATOM 679 C CA . VAL A 1 89 ? 3.248 -8.312 -6.449 1.00 94.12 89 VAL A CA 1
ATOM 680 C C . VAL A 1 89 ? 4.568 -8.398 -7.205 1.00 94.12 89 VAL A C 1
ATOM 682 O O . VAL A 1 89 ? 5.248 -7.386 -7.421 1.00 94.12 89 VAL A O 1
ATOM 685 N N . THR A 1 90 ? 4.928 -9.618 -7.594 1.00 93.19 90 THR A N 1
ATOM 686 C CA . THR A 1 90 ? 6.175 -9.934 -8.294 1.00 93.19 90 THR A CA 1
ATOM 687 C C . THR A 1 90 ? 6.000 -9.930 -9.809 1.00 93.19 90 THR A C 1
ATOM 689 O O . THR A 1 90 ? 4.999 -10.409 -10.334 1.00 93.19 90 THR A O 1
ATOM 692 N N . ALA A 1 91 ? 7.013 -9.441 -10.516 1.00 92.06 91 ALA A N 1
ATOM 693 C CA . ALA A 1 91 ? 7.179 -9.577 -11.959 1.00 92.06 91 ALA A CA 1
ATOM 694 C C . ALA A 1 91 ? 8.683 -9.594 -12.272 1.00 92.06 91 ALA A C 1
ATOM 696 O O . ALA A 1 91 ? 9.484 -9.161 -11.438 1.00 92.06 91 ALA A O 1
ATOM 697 N N . SER A 1 92 ? 9.072 -10.075 -13.456 1.00 94.88 92 SER A N 1
ATOM 698 C CA . SER A 1 92 ? 10.476 -10.019 -13.874 1.00 94.88 92 SER A CA 1
ATOM 699 C C . SER A 1 92 ? 10.949 -8.560 -13.977 1.00 94.88 92 SER A C 1
ATOM 701 O O . SER A 1 92 ? 10.168 -7.663 -14.314 1.00 94.88 92 SER A O 1
ATOM 703 N N . ILE A 1 93 ? 12.230 -8.303 -13.692 1.00 92.88 93 ILE A N 1
ATOM 704 C CA . ILE A 1 93 ? 12.814 -6.958 -13.844 1.00 92.88 93 ILE A CA 1
ATOM 705 C C . ILE A 1 93 ? 12.692 -6.496 -15.301 1.00 92.88 93 ILE A C 1
ATOM 707 O O . ILE A 1 93 ? 12.300 -5.357 -15.543 1.00 92.88 93 ILE A O 1
ATOM 711 N N . ALA A 1 94 ? 12.948 -7.394 -16.258 1.00 95.38 94 ALA A N 1
ATOM 712 C CA . ALA A 1 94 ? 12.818 -7.120 -17.686 1.00 95.38 94 ALA A CA 1
ATOM 713 C C . ALA A 1 94 ? 11.399 -6.656 -18.058 1.00 95.38 94 ALA A C 1
ATOM 715 O O . ALA A 1 94 ? 11.238 -5.645 -18.741 1.00 95.38 94 ALA A O 1
ATOM 716 N N . ASP A 1 95 ? 10.360 -7.323 -17.545 1.00 94.50 95 ASP A N 1
ATOM 717 C CA . ASP A 1 95 ? 8.976 -6.898 -17.766 1.00 94.50 95 ASP A CA 1
ATOM 718 C C . ASP A 1 95 ? 8.657 -5.567 -17.098 1.00 94.50 95 ASP A C 1
ATOM 720 O O . ASP A 1 95 ? 7.954 -4.745 -17.687 1.00 94.50 95 ASP A O 1
ATOM 724 N N . CYS A 1 96 ? 9.157 -5.337 -15.881 1.00 93.19 96 CYS A N 1
ATOM 725 C CA . CYS A 1 96 ? 8.960 -4.063 -15.192 1.00 93.19 96 CYS A CA 1
ATOM 726 C C . CYS A 1 96 ? 9.583 -2.914 -15.992 1.00 93.19 96 CYS A C 1
ATOM 728 O O . CYS A 1 96 ? 8.914 -1.909 -16.219 1.00 93.19 96 CYS A O 1
ATOM 730 N N . LEU A 1 97 ? 10.820 -3.079 -16.473 1.00 93.75 97 LE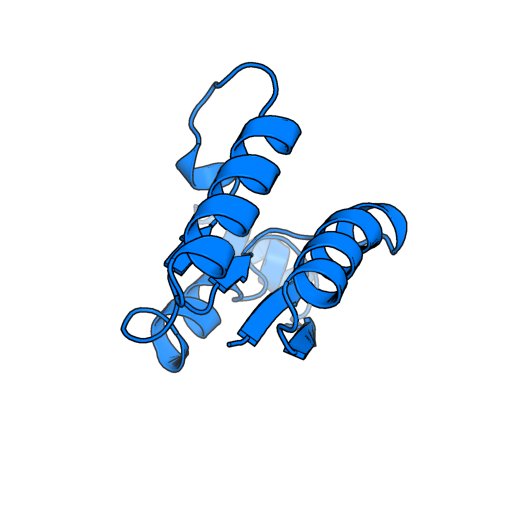U A N 1
ATOM 731 C CA . LEU A 1 97 ? 11.509 -2.088 -17.302 1.00 93.75 97 LEU A CA 1
ATOM 732 C C . LEU A 1 97 ? 10.759 -1.834 -18.611 1.00 93.75 97 LEU A C 1
ATOM 734 O O . LEU A 1 97 ? 10.441 -0.686 -18.914 1.00 93.75 97 LEU A O 1
ATOM 738 N N . ARG A 1 98 ? 10.395 -2.897 -19.339 1.00 94.81 98 ARG A N 1
ATOM 739 C CA . ARG A 1 98 ? 9.638 -2.807 -20.597 1.00 94.81 98 ARG A CA 1
ATOM 740 C C . ARG A 1 98 ? 8.309 -2.072 -20.420 1.00 94.81 98 ARG A C 1
ATOM 742 O O . ARG A 1 98 ? 7.974 -1.203 -21.215 1.00 94.81 98 ARG A O 1
ATOM 749 N N . ARG A 1 99 ? 7.549 -2.394 -19.369 1.00 93.38 99 ARG A N 1
ATOM 750 C CA . ARG A 1 99 ? 6.268 -1.733 -19.065 1.00 93.38 99 ARG A CA 1
ATOM 751 C C . ARG A 1 99 ? 6.450 -0.291 -18.607 1.00 93.38 99 ARG A C 1
ATOM 753 O O . ARG A 1 99 ? 5.589 0.534 -18.881 1.00 93.38 99 ARG A O 1
ATOM 760 N N . ASN A 1 100 ? 7.524 0.003 -17.879 1.00 90.88 100 ASN A N 1
ATOM 761 C CA . ASN A 1 100 ? 7.805 1.353 -17.407 1.00 90.88 100 ASN A CA 1
ATOM 762 C C . ASN A 1 100 ? 8.269 2.273 -18.541 1.00 90.88 100 ASN A C 1
ATOM 764 O O . ASN A 1 100 ? 7.938 3.446 -18.513 1.00 90.88 100 ASN A O 1
ATOM 768 N N . ALA A 1 101 ? 8.991 1.749 -19.534 1.00 90.88 101 ALA A N 1
ATOM 769 C CA . ALA A 1 101 ? 9.400 2.507 -20.717 1.00 90.88 101 ALA A CA 1
ATOM 770 C C . ALA A 1 101 ? 8.224 2.883 -21.638 1.00 90.88 101 ALA A C 1
ATOM 772 O O . ALA A 1 101 ? 8.329 3.827 -22.410 1.00 90.88 101 ALA A O 1
ATOM 773 N N . ALA A 1 102 ? 7.111 2.149 -21.562 1.00 88.44 102 ALA A N 1
ATOM 774 C CA . ALA A 1 102 ? 5.899 2.396 -22.343 1.00 88.44 102 ALA A CA 1
ATOM 775 C C . ALA A 1 102 ? 4.878 3.320 -21.638 1.00 88.44 102 ALA A C 1
ATOM 777 O O . ALA A 1 102 ? 3.722 3.375 -22.057 1.00 88.44 102 ALA A O 1
ATOM 778 N N . ARG A 1 103 ? 5.266 3.974 -20.536 1.00 78.06 103 ARG A N 1
ATOM 779 C CA . ARG A 1 103 ? 4.438 4.885 -19.729 1.00 78.06 103 ARG A CA 1
ATOM 780 C C . ARG A 1 103 ? 4.928 6.315 -19.856 1.00 78.06 103 ARG A C 1
ATOM 782 O O . ARG A 1 103 ? 4.051 7.201 -19.800 1.00 78.06 103 ARG A O 1
#

Foldseek 3Di:
DAEEEEAEDAQLCQVVVCVVPPPVQAAEAELVVVPPDDPSVVVSLVVLLVCLVVVGYHYYDDNQHDPVSCVSSVVSCVVSVHHYHYDYRDDDPVSNVVSVVVD

Secondary structure (DSSP, 8-state):
-EEEEEES-TTSSHHHHHHHHTTTTSEEE-TTTTTT-TTHHHHHHHHHHHHHHTT--EEEES---SHHHHHHHHHHHHHTTPEEEEEE----HHHHHHHHHT-